Protein AF-A0A381R5B2-F1 (afdb_monomer)

Structure (mmCIF, N/CA/C/O backbone):
data_AF-A0A381R5B2-F1
#
_entry.id   AF-A0A381R5B2-F1
#
loop_
_atom_site.group_PDB
_atom_site.id
_atom_site.type_symbol
_atom_site.label_atom_id
_atom_site.label_alt_id
_atom_site.label_comp_id
_atom_site.label_asym_id
_atom_site.label_entity_id
_atom_site.label_seq_id
_atom_site.pdbx_PDB_ins_code
_atom_site.Cartn_x
_atom_site.Cartn_y
_atom_site.Cartn_z
_atom_site.occupancy
_atom_site.B_iso_or_equiv
_atom_site.auth_seq_id
_atom_site.auth_comp_id
_atom_site.auth_asym_id
_atom_site.auth_atom_id
_atom_site.pdbx_PDB_model_num
ATOM 1 N N . MET A 1 1 ? -4.630 -1.009 10.570 1.00 96.31 1 MET A N 1
ATOM 2 C CA . MET A 1 1 ? -3.404 -1.637 10.022 1.00 96.31 1 MET A CA 1
ATOM 3 C C . MET A 1 1 ? -2.407 -0.539 9.731 1.00 96.31 1 MET A C 1
ATOM 5 O O . MET A 1 1 ? -2.835 0.582 9.512 1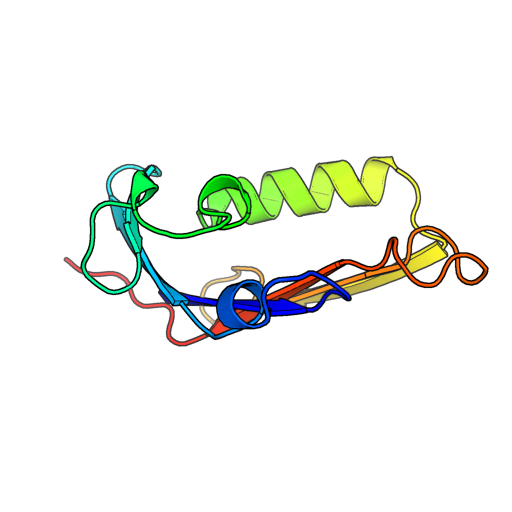.00 96.31 1 MET A O 1
ATOM 9 N N . THR A 1 2 ? -1.117 -0.833 9.680 1.00 97.94 2 THR A N 1
ATOM 10 C CA . THR A 1 2 ? -0.098 0.138 9.280 1.00 97.94 2 THR A CA 1
ATOM 11 C C . THR A 1 2 ? 0.359 -0.148 7.851 1.00 97.94 2 THR A C 1
ATOM 13 O O . THR A 1 2 ? 0.723 -1.285 7.566 1.00 97.94 2 THR A O 1
ATOM 16 N N . GLN A 1 3 ? 0.375 0.859 6.973 1.00 97.75 3 GLN A N 1
ATOM 17 C CA . GLN A 1 3 ? 0.981 0.760 5.636 1.00 97.75 3 GLN A CA 1
ATOM 18 C C . GLN A 1 3 ? 2.178 1.686 5.505 1.00 97.75 3 GLN A C 1
ATOM 20 O O . GLN A 1 3 ? 2.122 2.845 5.907 1.00 97.75 3 GLN A O 1
ATOM 25 N N . LYS A 1 4 ? 3.248 1.184 4.898 1.00 96.94 4 LYS A N 1
ATOM 26 C CA . LYS A 1 4 ? 4.407 1.976 4.493 1.00 96.94 4 LYS A CA 1
ATOM 27 C C . LYS A 1 4 ? 4.648 1.772 3.004 1.00 96.94 4 LYS A C 1
ATOM 29 O O . LYS A 1 4 ? 4.765 0.632 2.563 1.00 96.94 4 LYS A O 1
ATOM 34 N N . ILE A 1 5 ? 4.756 2.870 2.265 1.00 95.50 5 ILE A N 1
ATOM 35 C CA . ILE A 1 5 ? 5.045 2.853 0.831 1.00 95.50 5 ILE A CA 1
ATOM 36 C C . ILE A 1 5 ? 6.558 2.963 0.629 1.00 95.50 5 ILE A C 1
ATOM 38 O O . ILE A 1 5 ? 7.221 3.795 1.255 1.00 95.50 5 ILE A O 1
ATOM 42 N N . SER A 1 6 ? 7.099 2.114 -0.237 1.00 92.94 6 SER A N 1
ATOM 43 C CA . SER A 1 6 ? 8.484 2.142 -0.692 1.00 92.94 6 SER A CA 1
ATOM 44 C C . SER A 1 6 ? 8.518 2.587 -2.150 1.00 92.94 6 SER A C 1
ATOM 46 O O . SER 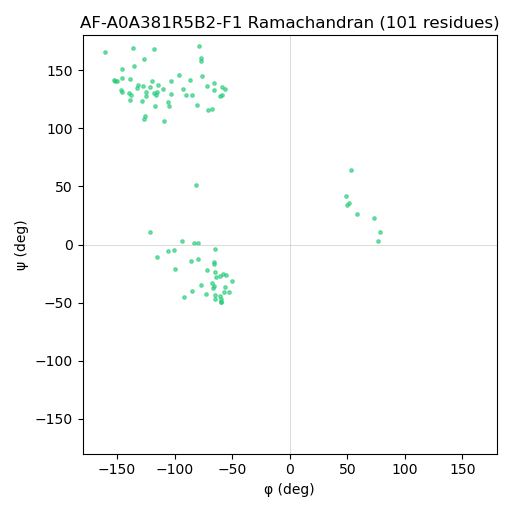A 1 6 ? 8.138 1.828 -3.033 1.00 92.94 6 SER A O 1
ATOM 48 N N . CYS A 1 7 ? 8.946 3.823 -2.387 1.00 89.62 7 CYS A N 1
ATOM 49 C CA . CYS A 1 7 ? 9.165 4.407 -3.711 1.00 89.62 7 CYS A CA 1
ATOM 50 C C . CYS A 1 7 ? 10.088 5.623 -3.584 1.00 89.62 7 CYS A C 1
ATOM 52 O O . CYS A 1 7 ? 10.255 6.167 -2.483 1.00 89.62 7 CYS A O 1
ATOM 54 N N . PHE A 1 8 ? 10.631 6.108 -4.702 1.00 86.44 8 PHE A N 1
ATOM 55 C CA . PHE A 1 8 ? 11.371 7.372 -4.753 1.00 86.44 8 PHE A CA 1
ATOM 56 C C . PHE A 1 8 ? 10.427 8.590 -4.839 1.00 86.44 8 PHE A C 1
ATOM 58 O O . PHE A 1 8 ? 10.533 9.458 -5.700 1.00 86.44 8 PHE A O 1
ATOM 65 N N . CYS A 1 9 ? 9.454 8.649 -3.929 1.00 83.94 9 CYS A N 1
ATOM 66 C CA . CYS A 1 9 ? 8.413 9.671 -3.919 1.00 83.94 9 CYS A CA 1
ATOM 67 C C . CYS A 1 9 ? 8.751 10.839 -2.978 1.00 83.94 9 CYS A C 1
ATOM 69 O O . CYS A 1 9 ? 9.301 10.654 -1.890 1.00 83.94 9 CYS A O 1
ATOM 71 N N . PHE A 1 10 ? 8.341 12.050 -3.361 1.00 82.44 10 PHE A N 1
ATOM 72 C CA . PHE A 1 10 ? 8.418 13.256 -2.533 1.00 82.44 10 PHE A CA 1
ATOM 73 C C . PHE A 1 10 ? 7.006 13.829 -2.306 1.00 82.44 10 PHE A C 1
ATOM 75 O O . PHE A 1 10 ? 6.215 13.844 -3.251 1.00 82.44 10 PHE A O 1
ATOM 82 N N . PRO A 1 11 ? 6.665 14.338 -1.102 1.00 88.25 11 PRO A N 1
ATOM 83 C CA . PRO A 1 11 ? 7.517 14.541 0.079 1.00 88.25 11 PRO A CA 1
ATOM 84 C C . PRO A 1 11 ? 7.813 13.259 0.874 1.00 88.25 11 PRO A C 1
ATOM 86 O O . PRO A 1 11 ? 7.062 12.295 0.807 1.00 88.25 11 PRO A O 1
ATOM 89 N N . PHE A 1 12 ? 8.874 13.274 1.693 1.00 85.56 12 PHE A N 1
ATOM 90 C CA . PHE A 1 12 ? 9.294 12.136 2.540 1.00 85.56 12 PHE A CA 1
ATOM 91 C C . PHE A 1 12 ? 8.192 11.614 3.482 1.00 85.56 12 PHE A C 1
ATOM 93 O O . PHE A 1 12 ? 8.184 10.443 3.853 1.00 85.56 12 PHE A O 1
ATOM 100 N N . GLU A 1 13 ? 7.235 12.468 3.850 1.00 87.06 13 GLU A N 1
ATOM 101 C CA . GLU A 1 13 ? 6.050 12.095 4.632 1.00 87.06 13 GLU A CA 1
ATOM 102 C C . GLU A 1 13 ? 5.203 11.001 3.962 1.00 87.06 13 GLU A C 1
ATOM 104 O O . GLU A 1 13 ? 4.525 10.246 4.658 1.00 87.06 13 GLU A O 1
ATOM 109 N N . PHE A 1 14 ? 5.274 10.893 2.632 1.00 86.50 14 PHE A N 1
ATOM 110 C CA . PHE A 1 14 ? 4.562 9.902 1.828 1.00 86.50 14 PHE A CA 1
ATOM 111 C C . PHE A 1 14 ? 5.067 8.471 2.066 1.00 86.50 14 PHE A C 1
ATOM 113 O O . PHE A 1 14 ? 4.288 7.524 2.043 1.00 86.50 14 PHE A O 1
ATOM 120 N N . THR A 1 15 ? 6.363 8.307 2.347 1.00 91.19 15 THR A N 1
ATOM 121 C CA . THR A 1 15 ? 6.988 6.995 2.600 1.00 91.19 15 THR A CA 1
ATOM 122 C C . THR A 1 15 ? 7.037 6.640 4.088 1.00 91.19 15 THR A C 1
ATOM 124 O O . THR A 1 15 ? 7.578 5.596 4.472 1.00 91.19 15 THR A O 1
ATOM 127 N N . GLN A 1 16 ? 6.476 7.494 4.953 1.00 94.56 16 GLN A N 1
ATOM 128 C CA . GLN A 1 16 ? 6.355 7.190 6.375 1.00 94.56 16 GLN A CA 1
ATOM 129 C C . GLN A 1 16 ? 5.224 6.191 6.629 1.00 94.56 16 GLN A C 1
ATOM 131 O O . GLN A 1 16 ? 4.197 6.254 5.955 1.00 94.56 16 GLN A O 1
ATOM 136 N N . PRO A 1 17 ? 5.377 5.291 7.618 1.00 96.56 17 PRO A N 1
ATOM 137 C CA . PRO A 1 17 ? 4.295 4.407 8.030 1.00 96.56 17 PRO A CA 1
ATOM 138 C C . PRO A 1 17 ? 3.047 5.201 8.431 1.00 96.56 17 PRO A C 1
ATOM 140 O O . PRO A 1 17 ? 3.153 6.164 9.191 1.00 96.56 17 PRO A O 1
ATOM 143 N N . LYS A 1 18 ? 1.884 4.766 7.945 1.00 97.38 18 LYS A N 1
ATOM 144 C CA . LYS A 1 18 ? 0.570 5.349 8.223 1.00 97.38 18 LYS A CA 1
ATOM 145 C C . LYS A 1 18 ? -0.333 4.359 8.927 1.00 97.38 18 LYS A C 1
ATOM 147 O O . LYS A 1 18 ? -0.465 3.229 8.458 1.00 97.38 18 LYS A O 1
ATOM 152 N N . ASP A 1 19 ? -0.966 4.773 10.022 1.00 97.69 19 ASP A N 1
ATOM 153 C CA . ASP A 1 19 ? -2.034 3.985 10.644 1.00 97.69 19 ASP A CA 1
ATOM 154 C C . ASP A 1 19 ? -3.342 4.205 9.88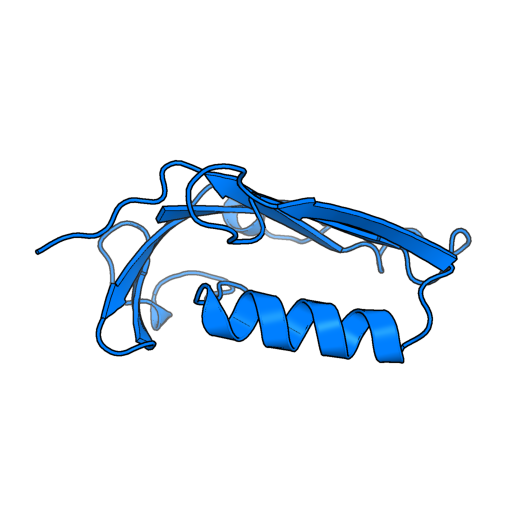5 1.00 97.69 19 ASP A C 1
ATOM 156 O O . ASP A 1 19 ? -3.830 5.325 9.771 1.00 97.69 19 ASP A O 1
ATOM 160 N N . ILE A 1 20 ? -3.896 3.128 9.345 1.00 97.94 20 ILE A N 1
ATOM 161 C CA . ILE A 1 20 ? -5.074 3.129 8.484 1.00 97.94 20 ILE A CA 1
ATOM 162 C C . ILE A 1 20 ? -6.192 2.363 9.174 1.00 97.94 20 ILE A C 1
ATOM 164 O O . ILE A 1 20 ? -6.029 1.198 9.567 1.00 97.94 20 ILE A O 1
ATOM 168 N N . GLN A 1 21 ? -7.356 3.003 9.242 1.00 97.75 21 GLN A N 1
ATOM 169 C CA . GLN A 1 21 ? -8.600 2.385 9.681 1.00 97.75 21 GLN A CA 1
ATOM 170 C C . GLN A 1 21 ? -9.544 2.236 8.495 1.00 97.75 21 GLN A C 1
ATOM 172 O O . GLN A 1 21 ? -9.725 3.162 7.701 1.00 97.75 21 GLN A O 1
ATOM 177 N N . VAL A 1 22 ? -10.129 1.047 8.384 1.00 97.44 22 VAL A N 1
ATOM 178 C CA . VAL A 1 22 ? -11.014 0.660 7.288 1.00 97.44 22 VAL A CA 1
ATOM 179 C C . VAL A 1 22 ? -12.334 0.182 7.873 1.00 97.44 22 VAL A C 1
ATOM 181 O O . VAL A 1 22 ? -12.334 -0.676 8.751 1.00 97.44 22 VAL A O 1
ATOM 184 N N . GLU A 1 23 ? -13.443 0.696 7.350 1.00 96.56 23 GLU A N 1
ATOM 185 C CA . GLU A 1 23 ? -14.803 0.261 7.675 1.00 96.56 23 GLU A CA 1
ATOM 186 C C . GLU A 1 23 ? -15.586 0.063 6.378 1.00 96.56 23 GLU A C 1
ATOM 188 O O . GLU A 1 23 ? -15.517 0.900 5.481 1.00 96.56 23 GLU A O 1
ATOM 193 N N . ASN A 1 24 ? -16.322 -1.047 6.250 1.00 94.62 24 ASN A N 1
ATOM 194 C CA . ASN A 1 24 ? -17.091 -1.377 5.038 1.00 94.62 24 ASN A CA 1
ATOM 195 C C . ASN A 1 24 ? -16.270 -1.245 3.737 1.00 94.62 24 ASN A C 1
ATOM 197 O O . ASN A 1 24 ? -16.752 -0.715 2.738 1.00 94.62 24 ASN A O 1
ATOM 201 N N . ASN A 1 25 ? -15.013 -1.704 3.774 1.00 95.00 25 ASN A N 1
ATOM 202 C CA . ASN A 1 25 ? -14.045 -1.601 2.677 1.00 95.00 25 ASN A CA 1
ATOM 203 C C . ASN A 1 25 ? -13.747 -0.155 2.209 1.00 95.00 25 ASN A C 1
ATOM 205 O O . ASN A 1 25 ? -13.343 0.085 1.071 1.00 95.00 25 ASN A O 1
ATOM 209 N N . LEU A 1 26 ? -13.912 0.825 3.099 1.00 96.56 26 LEU A N 1
ATOM 210 C CA . LEU A 1 26 ? -13.553 2.224 2.880 1.00 96.56 26 LEU A CA 1
ATOM 211 C C . LEU A 1 26 ? -12.545 2.670 3.935 1.00 96.56 26 LEU A C 1
ATOM 213 O O . LEU A 1 26 ? -12.715 2.397 5.121 1.00 96.56 26 LEU A O 1
ATOM 217 N N . ILE A 1 27 ? -11.498 3.381 3.514 1.00 97.75 27 ILE A N 1
ATOM 218 C CA . ILE A 1 27 ? -10.575 4.024 4.453 1.00 97.75 27 ILE A CA 1
ATOM 219 C C . ILE A 1 27 ? -11.316 5.189 5.107 1.00 97.75 27 ILE A C 1
ATOM 221 O O . ILE A 1 27 ? -11.687 6.144 4.427 1.00 97.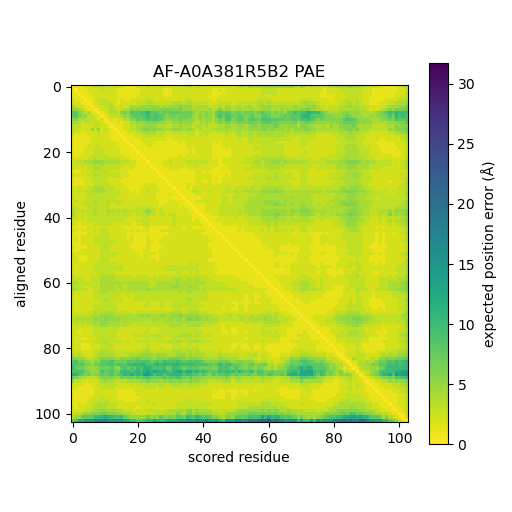75 27 ILE A O 1
ATOM 225 N N . VAL A 1 28 ? -11.528 5.105 6.418 1.00 97.81 28 VAL A N 1
ATOM 226 C CA . VAL A 1 28 ? -12.238 6.131 7.201 1.00 97.81 28 VAL A CA 1
ATOM 227 C C . VAL A 1 28 ? -11.287 7.058 7.950 1.00 97.81 28 VAL A C 1
ATOM 229 O O . VAL A 1 28 ? -11.669 8.174 8.295 1.00 97.81 28 VAL A O 1
ATOM 232 N N . SER A 1 29 ? -10.046 6.623 8.182 1.00 97.62 29 SER A N 1
ATOM 233 C CA . SER A 1 29 ? -9.039 7.402 8.901 1.00 97.62 29 SER A CA 1
ATOM 234 C C . SER A 1 29 ? -7.623 7.026 8.477 1.00 97.62 29 SER A C 1
ATOM 236 O O . SER A 1 29 ? -7.330 5.847 8.256 1.00 97.62 29 SER A O 1
ATOM 238 N N . ILE A 1 30 ? -6.757 8.039 8.391 1.00 97.69 30 ILE A N 1
ATOM 239 C CA . ILE A 1 30 ? -5.306 7.894 8.235 1.00 97.69 30 ILE A CA 1
ATOM 240 C C . ILE A 1 30 ? -4.625 8.736 9.319 1.00 97.69 30 ILE A C 1
ATOM 242 O O . ILE A 1 30 ? -4.902 9.929 9.442 1.00 97.69 30 ILE A O 1
ATOM 246 N N . ASP A 1 31 ? -3.776 8.114 10.138 1.00 96.56 31 ASP A N 1
ATOM 247 C CA . ASP A 1 31 ? -3.123 8.718 11.311 1.00 96.56 31 ASP A CA 1
ATOM 248 C C . ASP A 1 31 ? -4.111 9.445 12.256 1.00 96.56 31 ASP A C 1
ATOM 250 O O . ASP A 1 31 ? -3.792 10.473 12.857 1.00 96.56 31 ASP A O 1
ATOM 254 N N . GLY A 1 32 ? -5.344 8.934 12.375 1.00 96.56 32 GLY A N 1
ATOM 255 C CA . GLY A 1 32 ? -6.390 9.522 13.220 1.00 96.56 32 GLY A CA 1
ATOM 256 C C . GLY A 1 32 ? -7.092 10.755 12.631 1.00 96.56 32 GLY A C 1
ATOM 257 O O . GLY A 1 32 ? -7.826 11.426 13.356 1.00 96.56 32 GLY A O 1
ATOM 258 N N . LYS A 1 33 ? -6.872 11.072 11.350 1.00 96.94 33 LYS A N 1
ATOM 259 C CA . LYS A 1 33 ? -7.447 12.232 10.647 1.00 96.94 33 LYS A CA 1
ATOM 260 C C . LYS A 1 33 ? -8.340 11.800 9.490 1.00 96.94 33 LYS A C 1
ATOM 262 O O . LYS A 1 33 ? -8.298 10.642 9.069 1.00 96.94 33 LYS A O 1
ATOM 267 N N . ASN A 1 34 ? -9.111 12.738 8.929 1.00 97.31 34 ASN A N 1
ATOM 268 C CA . ASN A 1 34 ? -9.826 12.460 7.688 1.00 97.31 34 ASN A CA 1
ATOM 269 C C . ASN A 1 34 ? -8.808 12.084 6.590 1.00 97.31 34 ASN A C 1
ATOM 271 O O . ASN A 1 34 ? -7.789 12.768 6.458 1.00 97.31 34 ASN A O 1
ATOM 275 N N . PRO A 1 35 ? -9.062 11.039 5.778 1.00 96.38 35 PRO A N 1
ATOM 276 C CA . PRO A 1 35 ? -8.109 10.582 4.769 1.00 96.38 35 PRO A CA 1
ATOM 277 C C . PRO A 1 35 ? -7.628 11.698 3.841 1.00 96.38 35 PRO A C 1
ATOM 279 O O . PRO A 1 35 ? -6.436 11.796 3.579 1.00 96.38 35 PRO A O 1
ATOM 282 N N . THR A 1 36 ? -8.526 12.591 3.415 1.00 96.06 36 THR A N 1
ATOM 283 C CA . THR A 1 36 ? -8.204 13.682 2.478 1.00 96.06 36 THR A CA 1
ATOM 284 C C . THR A 1 36 ? -7.240 14.732 3.038 1.00 96.06 36 THR A C 1
ATOM 286 O O . THR A 1 36 ? -6.662 15.494 2.268 1.00 96.06 36 THR A O 1
ATOM 289 N N . GLU A 1 37 ? -7.024 14.758 4.357 1.00 95.12 37 GLU A N 1
ATOM 290 C CA . GLU A 1 37 ? -6.022 15.612 5.006 1.00 95.12 37 GLU A CA 1
ATOM 291 C C . GLU A 1 37 ? -4.602 15.033 4.907 1.00 95.12 37 GLU A C 1
ATOM 293 O O . GLU A 1 37 ? -3.626 15.722 5.206 1.00 95.12 37 GLU A O 1
ATOM 298 N N . THR A 1 38 ? -4.466 13.767 4.502 1.00 93.00 38 THR A N 1
ATOM 299 C CA . THR A 1 38 ? -3.170 13.113 4.323 1.00 93.00 38 THR A CA 1
ATOM 300 C C . THR A 1 38 ? -2.658 13.317 2.901 1.00 93.00 38 THR A C 1
ATOM 302 O O . THR A 1 38 ? -3.340 13.036 1.913 1.00 93.00 38 THR A O 1
ATOM 305 N N . ILE A 1 39 ? -1.415 13.782 2.781 1.00 89.06 39 ILE A N 1
ATOM 306 C CA . ILE A 1 39 ? -0.738 13.893 1.487 1.00 89.06 39 ILE A CA 1
ATOM 307 C C . ILE A 1 39 ? -0.643 12.503 0.861 1.00 89.06 39 ILE A C 1
ATOM 309 O O . ILE A 1 39 ? -0.166 11.562 1.490 1.00 89.06 39 ILE A O 1
ATOM 313 N N . GLY A 1 40 ? -1.095 12.387 -0.388 1.00 88.19 40 GLY A N 1
ATOM 314 C CA . GLY A 1 40 ? -1.039 11.118 -1.100 1.00 88.19 40 GLY A CA 1
ATOM 315 C C . GLY A 1 40 ? -2.051 10.081 -0.617 1.00 88.19 40 GLY A C 1
ATOM 316 O O . GLY A 1 40 ? -1.837 8.896 -0.839 1.00 88.19 40 GLY A O 1
ATOM 317 N N . TYR A 1 41 ? -3.153 10.500 0.020 1.00 92.31 41 TYR A N 1
ATOM 318 C CA . TYR A 1 41 ? -4.152 9.582 0.583 1.00 92.31 41 TYR A CA 1
ATOM 319 C C . TYR A 1 41 ? -4.646 8.496 -0.392 1.00 92.31 41 TYR A C 1
ATOM 321 O O . TYR A 1 41 ? -4.953 7.388 0.034 1.00 92.31 41 TYR A O 1
ATOM 329 N N . ASN A 1 42 ? -4.687 8.797 -1.695 1.00 92.44 42 ASN A N 1
ATOM 330 C CA . ASN A 1 42 ? -5.097 7.870 -2.756 1.00 92.44 42 ASN A CA 1
ATOM 331 C C . ASN A 1 42 ? -4.150 6.679 -2.955 1.00 92.44 42 ASN A C 1
ATOM 333 O O . ASN A 1 42 ? -4.530 5.712 -3.607 1.00 92.44 42 ASN A O 1
ATOM 337 N N . SER A 1 43 ? -2.926 6.756 -2.438 1.00 93.00 43 SER A N 1
ATOM 338 C CA . SER A 1 43 ? -1.942 5.679 -2.529 1.00 93.00 43 SER A CA 1
ATOM 339 C C . SER A 1 43 ? -2.101 4.654 -1.412 1.00 93.00 43 SER A C 1
ATOM 341 O O . SER A 1 43 ? -1.565 3.562 -1.513 1.00 93.00 43 SER A O 1
ATOM 343 N N . PHE A 1 44 ? -2.863 4.963 -0.364 1.00 95.88 44 PHE A N 1
ATOM 344 C CA . PHE A 1 44 ? -3.189 3.994 0.675 1.00 95.88 44 PHE A CA 1
ATOM 345 C C . PHE A 1 44 ? -4.422 3.187 0.280 1.00 95.88 44 PHE A C 1
ATOM 347 O O . PHE A 1 44 ? -5.379 3.709 -0.294 1.00 95.88 44 PHE A O 1
ATOM 354 N N . MET A 1 45 ? -4.404 1.897 0.600 1.00 97.06 45 MET A N 1
ATOM 355 C CA . MET A 1 45 ? -5.400 0.948 0.101 1.00 97.06 45 MET A CA 1
ATOM 356 C C . MET A 1 45 ? -6.067 0.167 1.231 1.00 97.06 45 MET A C 1
ATOM 358 O O . MET A 1 45 ? -5.554 0.080 2.342 1.00 97.06 45 MET A O 1
ATOM 362 N N . THR A 1 46 ? -7.239 -0.399 0.969 1.00 97.75 46 THR A N 1
ATOM 363 C CA . THR A 1 46 ? -7.789 -1.465 1.816 1.00 97.75 46 THR A CA 1
ATOM 364 C C . THR A 1 46 ? -7.110 -2.791 1.471 1.00 97.75 46 THR A C 1
ATOM 366 O O . THR A 1 46 ? -6.368 -2.862 0.494 1.00 97.75 46 THR A O 1
ATOM 369 N N . ILE A 1 47 ? -7.347 -3.845 2.258 1.00 97.06 47 ILE A N 1
ATOM 370 C CA . ILE A 1 47 ? -6.830 -5.181 1.920 1.00 97.06 47 ILE A CA 1
ATOM 371 C C . ILE A 1 47 ? -7.391 -5.656 0.574 1.00 97.06 47 ILE A C 1
ATOM 373 O O . ILE A 1 47 ? -6.621 -6.094 -0.270 1.00 97.06 47 ILE A O 1
ATOM 377 N N . ASP A 1 48 ? -8.691 -5.481 0.332 1.00 97.12 48 ASP A N 1
ATOM 378 C CA . ASP A 1 48 ? -9.312 -5.860 -0.944 1.00 97.12 48 ASP A CA 1
ATOM 379 C C . ASP A 1 48 ? -8.674 -5.104 -2.119 1.00 97.12 48 ASP A C 1
ATOM 381 O O . ASP A 1 48 ? -8.238 -5.716 -3.088 1.00 97.12 48 ASP A O 1
ATOM 385 N N . LYS A 1 49 ? -8.496 -3.781 -1.987 1.00 97.75 49 LYS A N 1
ATOM 386 C CA . LYS A 1 49 ? -7.826 -2.978 -3.021 1.00 97.75 49 LYS A CA 1
ATOM 387 C C . LYS A 1 49 ? -6.360 -3.355 -3.234 1.00 97.75 49 LYS A C 1
ATOM 389 O O . LYS A 1 49 ? -5.849 -3.134 -4.325 1.00 97.75 49 LYS A O 1
ATOM 394 N N . LEU A 1 50 ? -5.669 -3.882 -2.219 1.00 97.62 50 LEU A N 1
ATOM 395 C CA . LEU A 1 50 ? -4.303 -4.383 -2.387 1.00 97.62 50 LEU A CA 1
ATOM 396 C C . LEU A 1 50 ? -4.274 -5.615 -3.295 1.00 97.62 50 LEU A C 1
ATOM 398 O O . LEU A 1 50 ? -3.356 -5.726 -4.100 1.00 97.62 50 LEU A O 1
ATOM 402 N N . PHE A 1 51 ? -5.269 -6.504 -3.210 1.00 98.25 51 PHE A N 1
ATOM 403 C CA . PHE A 1 51 ? -5.384 -7.626 -4.144 1.00 98.25 51 PHE A CA 1
ATOM 404 C C . PHE A 1 51 ? -5.657 -7.138 -5.569 1.00 98.25 51 PHE A C 1
ATOM 406 O O . PHE A 1 51 ? -4.925 -7.525 -6.476 1.00 98.25 51 PHE A O 1
ATOM 413 N N . ASP A 1 52 ? -6.607 -6.213 -5.747 1.00 98.06 52 ASP A N 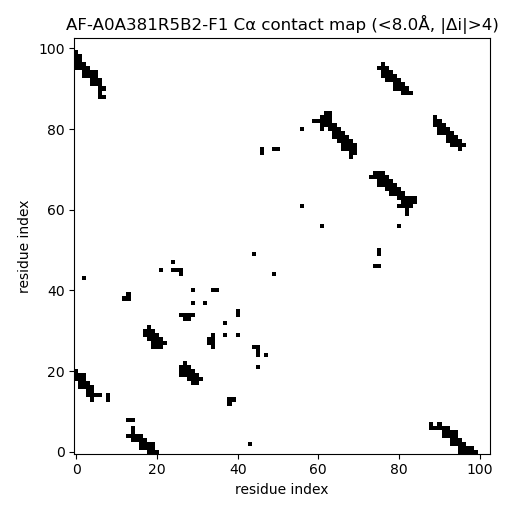1
ATOM 414 C CA . ASP A 1 52 ? -6.883 -5.607 -7.060 1.00 98.06 52 ASP A CA 1
ATOM 415 C C . ASP A 1 52 ? -5.623 -4.942 -7.652 1.00 98.06 52 ASP A C 1
ATOM 417 O O . ASP A 1 52 ? -5.331 -5.054 -8.843 1.00 98.06 52 ASP A O 1
ATOM 421 N N . PHE A 1 53 ? -4.846 -4.248 -6.812 1.00 97.38 53 PHE A N 1
ATOM 422 C CA . PHE A 1 53 ? -3.593 -3.607 -7.210 1.00 97.38 53 PHE A CA 1
ATOM 423 C C . PHE A 1 53 ? -2.527 -4.623 -7.630 1.00 97.38 53 PHE A C 1
ATOM 425 O O . PHE A 1 53 ? -1.851 -4.415 -8.637 1.00 97.38 53 PHE A O 1
ATOM 432 N N . ILE A 1 54 ? -2.380 -5.715 -6.876 1.00 98.12 54 ILE A N 1
ATOM 433 C CA . ILE A 1 54 ? -1.462 -6.809 -7.206 1.00 98.12 54 ILE A CA 1
ATOM 434 C C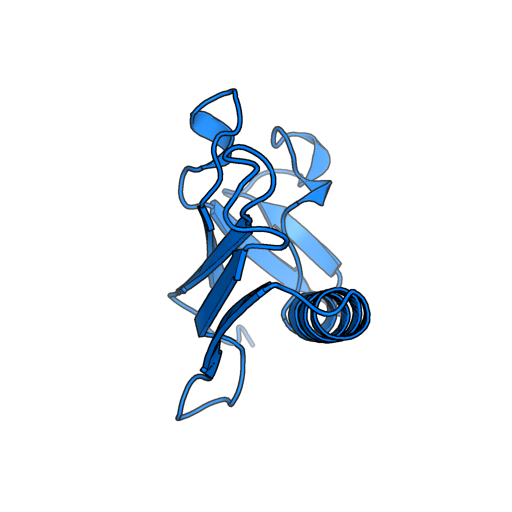 . ILE A 1 54 ? -1.826 -7.417 -8.562 1.00 98.12 54 ILE A C 1
ATOM 436 O O . ILE A 1 54 ? -0.946 -7.553 -9.407 1.00 98.12 54 ILE A O 1
ATOM 440 N N . GLU A 1 55 ? -3.100 -7.747 -8.786 1.00 98.12 55 GLU A N 1
ATOM 441 C CA . GLU A 1 55 ? -3.568 -8.313 -10.057 1.00 98.12 55 GLU A CA 1
ATOM 442 C C . GLU A 1 55 ? -3.292 -7.354 -11.217 1.00 98.12 55 GLU A C 1
ATOM 444 O O . GLU A 1 55 ? -2.637 -7.733 -12.185 1.00 98.12 55 GLU A O 1
ATOM 449 N N . SER A 1 56 ? -3.665 -6.078 -11.064 1.00 97.25 56 SER A N 1
ATOM 450 C CA . SER A 1 56 ? -3.388 -5.046 -12.068 1.00 97.25 56 SER A CA 1
ATOM 451 C C . SER A 1 56 ? -1.900 -4.921 -12.392 1.00 97.25 56 SER A C 1
ATOM 453 O O . SER A 1 56 ? -1.563 -4.648 -13.539 1.00 97.25 56 SER A O 1
ATOM 455 N N . LYS A 1 57 ? -1.007 -5.074 -11.406 1.00 96.06 57 LYS A N 1
ATOM 456 C CA . LYS A 1 57 ? 0.437 -4.982 -11.642 1.00 96.06 57 LYS A CA 1
ATOM 457 C C . LYS A 1 57 ? 1.016 -6.226 -12.281 1.00 96.06 57 LYS A C 1
ATOM 459 O O . LYS A 1 57 ? 1.905 -6.092 -13.108 1.00 96.06 57 LYS A O 1
ATOM 464 N N . LEU A 1 58 ? 0.510 -7.408 -11.951 1.00 97.19 58 LEU A N 1
ATOM 465 C CA . LEU A 1 58 ? 0.908 -8.645 -12.620 1.00 97.19 58 LEU A CA 1
ATOM 466 C C . LEU A 1 58 ? 0.468 -8.663 -14.092 1.00 97.19 58 LEU A C 1
ATOM 468 O O . LEU A 1 58 ? 1.229 -9.137 -14.933 1.00 97.19 58 LEU A O 1
ATOM 472 N N . ASP A 1 59 ? -0.697 -8.090 -14.406 1.00 97.88 59 ASP A N 1
ATOM 473 C CA . ASP A 1 59 ? -1.200 -7.941 -15.780 1.00 97.88 59 ASP A CA 1
ATOM 474 C C . ASP A 1 59 ? -0.332 -7.010 -16.648 1.00 97.88 59 ASP A C 1
ATOM 476 O O . ASP A 1 59 ? -0.333 -7.125 -17.874 1.00 97.88 59 ASP A O 1
ATOM 480 N N . GLU A 1 60 ? 0.427 -6.101 -16.030 1.00 95.69 60 GLU A N 1
ATOM 481 C CA . GLU A 1 60 ? 1.403 -5.240 -16.711 1.00 95.69 60 GLU A CA 1
ATOM 482 C C . GLU A 1 60 ? 2.743 -5.959 -17.008 1.00 95.69 60 GLU A C 1
ATOM 484 O O . GLU A 1 60 ? 3.643 -5.340 -17.569 1.00 95.69 60 GLU A O 1
ATOM 489 N N . GLU A 1 61 ? 2.881 -7.247 -16.660 1.00 95.88 61 GLU A N 1
ATOM 490 C CA . GLU A 1 61 ? 4.076 -8.084 -16.879 1.00 95.88 61 GLU A CA 1
ATOM 491 C C . GLU A 1 61 ? 5.390 -7.469 -16.331 1.00 95.88 61 GLU A C 1
ATOM 493 O O . GLU A 1 61 ? 6.317 -7.188 -17.095 1.00 95.88 61 GLU A O 1
ATOM 498 N N . PRO A 1 62 ? 5.518 -7.278 -15.002 1.00 96.12 62 PRO A N 1
ATOM 499 C CA . PRO A 1 62 ? 6.680 -6.630 -14.399 1.00 96.12 62 PRO A CA 1
ATOM 500 C C . PRO A 1 62 ? 7.947 -7.472 -14.586 1.00 96.12 62 PRO A C 1
ATOM 502 O O . PRO A 1 62 ? 7.930 -8.691 -14.382 1.00 96.12 62 PRO A O 1
ATOM 505 N N . GLU A 1 63 ? 9.079 -6.829 -14.890 1.00 96.50 63 GLU A N 1
ATOM 506 C CA . GLU A 1 63 ? 10.377 -7.511 -14.999 1.00 96.50 63 GLU A CA 1
ATOM 507 C C . GLU A 1 63 ? 10.819 -8.195 -13.695 1.00 96.50 63 GLU A C 1
ATOM 509 O O . GLU A 1 63 ? 11.609 -9.155 -13.718 1.00 96.50 63 GLU A O 1
ATOM 514 N N . PHE A 1 64 ? 10.357 -7.690 -12.552 1.00 95.75 64 PHE A N 1
ATOM 515 C CA . PHE A 1 64 ? 10.515 -8.332 -11.258 1.00 95.75 64 PHE A CA 1
ATOM 516 C C . PHE A 1 64 ? 9.356 -7.994 -10.318 1.00 95.75 64 PHE A C 1
ATOM 518 O O . PHE A 1 64 ? 8.880 -6.863 -10.250 1.00 95.75 64 PHE A O 1
ATOM 525 N N . HIS A 1 65 ? 8.921 -8.989 -9.549 1.00 97.19 65 HIS A N 1
ATOM 526 C CA . HIS A 1 65 ? 7.997 -8.784 -8.447 1.00 97.19 65 HIS A CA 1
ATOM 527 C C . HIS A 1 65 ? 8.294 -9.752 -7.305 1.00 97.19 65 HIS A C 1
ATOM 529 O O . HIS A 1 65 ? 8.759 -10.874 -7.518 1.00 97.19 65 HIS A O 1
ATOM 535 N N . GLU A 1 66 ? 7.978 -9.321 -6.094 1.00 98.06 66 GLU A N 1
ATOM 536 C CA . GLU A 1 66 ? 8.043 -10.122 -4.879 1.00 98.06 66 GLU A CA 1
ATOM 537 C C . GLU A 1 66 ? 6.803 -9.820 -4.043 1.00 98.06 66 GLU A C 1
ATOM 539 O O . GLU A 1 66 ? 6.468 -8.658 -3.823 1.00 98.06 66 GLU A O 1
ATOM 544 N N . ILE A 1 67 ? 6.084 -10.862 -3.625 1.00 98.31 67 ILE A N 1
ATOM 545 C CA . ILE A 1 67 ? 4.851 -10.731 -2.848 1.00 98.31 67 ILE A CA 1
ATOM 546 C C . ILE A 1 67 ? 4.863 -11.791 -1.755 1.00 98.31 67 ILE A C 1
ATOM 548 O O . ILE A 1 67 ? 4.961 -12.987 -2.043 1.00 98.31 67 ILE A O 1
ATOM 552 N N . GLU A 1 68 ? 4.716 -11.362 -0.507 1.00 98.31 68 GLU A N 1
ATOM 553 C CA . GLU A 1 68 ? 4.577 -12.249 0.641 1.00 98.31 68 GLU A CA 1
ATOM 554 C C . GLU A 1 68 ? 3.196 -12.081 1.269 1.00 98.31 68 GLU A C 1
ATOM 556 O O . GLU A 1 68 ? 2.740 -10.973 1.560 1.00 98.31 68 GLU A O 1
ATOM 561 N N . TYR A 1 69 ? 2.533 -13.208 1.512 1.00 97.81 69 TYR A N 1
ATOM 562 C CA . TYR A 1 69 ? 1.227 -13.248 2.157 1.00 97.81 69 TYR A CA 1
ATOM 563 C C . TYR A 1 69 ? 1.354 -13.672 3.619 1.00 97.81 69 TYR A C 1
ATOM 565 O O . TYR A 1 69 ? 2.091 -14.605 3.957 1.00 97.81 69 TYR A O 1
ATOM 573 N N . ASN A 1 70 ? 0.562 -13.032 4.476 1.00 97.06 70 ASN A N 1
ATOM 574 C CA . ASN A 1 70 ? 0.442 -13.365 5.884 1.00 97.06 70 ASN A CA 1
ATOM 575 C C . ASN A 1 70 ? -0.029 -14.812 6.041 1.00 97.06 70 ASN A C 1
ATOM 577 O O . ASN A 1 70 ? -1.056 -15.212 5.495 1.00 97.06 70 ASN A O 1
ATOM 581 N N . LYS A 1 71 ? 0.684 -15.593 6.853 1.00 94.94 71 LYS A N 1
ATOM 582 C CA . LYS A 1 71 ? 0.389 -17.024 7.038 1.00 94.94 71 LYS A CA 1
ATOM 583 C C . LYS A 1 71 ? -0.887 -17.312 7.834 1.00 94.94 71 LYS A C 1
ATOM 585 O O . LYS A 1 71 ? -1.402 -18.421 7.745 1.00 94.94 71 LYS A O 1
ATOM 590 N N . GLU A 1 72 ? -1.354 -16.365 8.643 1.00 92.69 72 GLU A N 1
ATOM 591 C CA . GLU A 1 72 ? -2.507 -16.537 9.536 1.00 92.69 72 GLU A CA 1
ATOM 592 C C . GLU A 1 72 ? -3.817 -16.106 8.864 1.00 92.69 72 GLU A C 1
ATOM 594 O O . GLU A 1 72 ? -4.809 -16.829 8.914 1.00 92.69 72 GLU A O 1
ATOM 599 N N . TYR A 1 73 ? -3.803 -14.950 8.201 1.00 93.12 73 TYR A N 1
ATOM 600 C CA . TYR A 1 73 ? -4.977 -14.277 7.646 1.00 93.12 73 TYR A CA 1
ATOM 601 C C . TYR A 1 73 ? -4.974 -14.185 6.112 1.00 93.12 73 TYR A C 1
ATOM 603 O O . TYR A 1 73 ? -5.989 -13.809 5.534 1.00 93.12 73 TYR A O 1
ATOM 611 N N . GLY A 1 74 ? -3.862 -14.501 5.441 1.00 95.25 74 GLY A N 1
ATOM 612 C CA . GLY A 1 74 ? -3.778 -14.569 3.976 1.00 95.25 74 GLY A CA 1
ATOM 613 C C . GLY A 1 74 ? -3.704 -13.231 3.231 1.00 95.25 74 GLY A C 1
ATOM 614 O O . GLY A 1 74 ? -3.692 -13.240 2.005 1.00 95.25 74 GLY A O 1
ATOM 615 N N . TYR A 1 75 ? -3.650 -12.088 3.921 1.00 96.00 75 TYR A N 1
ATOM 616 C CA . TYR A 1 75 ? -3.493 -10.776 3.276 1.00 96.00 75 TYR A CA 1
ATOM 617 C C . TYR A 1 75 ? -2.040 -10.529 2.821 1.00 96.00 75 TYR A C 1
ATOM 619 O O . TYR A 1 75 ? -1.132 -11.131 3.395 1.00 96.00 75 TYR A O 1
ATOM 627 N N . PRO A 1 76 ? -1.778 -9.638 1.846 1.00 97.25 76 PRO A N 1
ATOM 628 C CA . PRO A 1 76 ? -0.412 -9.285 1.450 1.00 97.25 76 PRO A CA 1
ATOM 629 C C . PRO A 1 76 ? 0.308 -8.527 2.579 1.00 97.25 76 PRO A C 1
ATOM 631 O O . PRO A 1 76 ? -0.120 -7.435 2.953 1.00 97.25 76 PRO A O 1
ATOM 634 N N . GLU A 1 77 ? 1.386 -9.086 3.135 1.00 97.44 77 GLU A N 1
ATOM 635 C CA . GLU A 1 77 ? 2.231 -8.414 4.143 1.00 97.44 77 GLU A CA 1
ATOM 636 C C . GLU A 1 77 ? 3.282 -7.533 3.493 1.00 97.44 77 GLU A C 1
ATOM 638 O O . GLU A 1 77 ? 3.560 -6.435 3.974 1.00 97.44 77 GLU A O 1
ATOM 643 N N . SER A 1 78 ? 3.865 -8.004 2.399 1.00 97.94 78 SER A N 1
ATOM 644 C CA . SER A 1 78 ? 4.845 -7.262 1.628 1.00 97.94 78 SER A CA 1
ATOM 645 C C . SER A 1 78 ? 4.571 -7.465 0.146 1.00 97.94 78 SER A C 1
ATOM 647 O O . SER A 1 78 ? 4.152 -8.537 -0.295 1.00 97.94 78 SER A O 1
ATOM 649 N N . LEU A 1 79 ? 4.758 -6.403 -0.622 1.00 97.44 79 LEU A N 1
ATOM 650 C CA . LEU A 1 79 ? 4.748 -6.464 -2.072 1.00 97.44 79 LEU A CA 1
ATOM 651 C C . LEU A 1 79 ? 5.752 -5.461 -2.621 1.00 97.44 79 LEU A C 1
ATOM 653 O O . LEU A 1 79 ? 5.922 -4.372 -2.066 1.00 97.44 79 LEU A O 1
ATOM 657 N N . TYR A 1 80 ? 6.413 -5.838 -3.701 1.00 97.44 80 TYR A N 1
ATOM 658 C CA . TYR A 1 80 ? 7.362 -5.012 -4.423 1.00 97.44 80 TYR A CA 1
ATOM 659 C C . TYR A 1 80 ? 7.285 -5.353 -5.905 1.00 97.44 80 TYR A C 1
ATOM 661 O O . TYR A 1 80 ? 7.287 -6.525 -6.277 1.00 97.44 80 TYR A O 1
ATOM 669 N N . PHE A 1 81 ? 7.215 -4.320 -6.732 1.00 97.25 81 PHE A N 1
ATOM 670 C CA . PHE A 1 81 ? 7.197 -4.416 -8.181 1.00 97.25 81 PHE A CA 1
ATOM 671 C C . PHE A 1 81 ? 8.281 -3.514 -8.756 1.00 97.25 81 PHE A C 1
ATOM 673 O O . PHE A 1 81 ? 8.423 -2.364 -8.338 1.00 97.25 81 PHE A O 1
ATOM 680 N N . ASP A 1 82 ? 8.999 -4.045 -9.734 1.00 95.75 82 ASP A N 1
ATOM 681 C CA . ASP A 1 82 ? 9.936 -3.343 -10.599 1.00 95.75 82 ASP A CA 1
ATOM 682 C C . ASP A 1 82 ? 9.513 -3.654 -12.041 1.00 95.75 82 ASP A C 1
ATOM 684 O O . ASP A 1 82 ? 9.585 -4.802 -12.500 1.00 95.75 82 ASP A O 1
ATOM 688 N N . MET A 1 83 ? 8.945 -2.642 -12.703 1.00 92.94 83 MET A N 1
ATOM 689 C CA . MET A 1 83 ? 8.324 -2.814 -14.016 1.00 92.94 83 MET A CA 1
ATOM 690 C C . MET A 1 83 ? 9.386 -3.011 -15.097 1.00 92.94 83 MET A C 1
ATOM 692 O O . MET A 1 83 ? 9.244 -3.916 -15.918 1.00 92.94 83 MET A O 1
ATOM 696 N N . SER A 1 84 ? 10.472 -2.241 -15.056 1.00 91.75 84 SER A N 1
ATOM 697 C CA . SER A 1 84 ? 11.679 -2.473 -15.833 1.00 91.75 84 SER A CA 1
ATOM 698 C C . SER A 1 84 ? 12.927 -2.063 -15.054 1.00 91.75 84 SER A C 1
ATOM 700 O O . SER A 1 84 ? 13.093 -0.924 -14.615 1.00 91.75 84 SER A O 1
ATOM 702 N N . LYS A 1 85 ? 13.914 -2.963 -15.022 1.00 85.62 85 LYS A N 1
ATOM 703 C CA . LYS A 1 85 ? 15.173 -2.785 -14.272 1.00 85.62 85 LYS A CA 1
ATOM 704 C C . LYS A 1 85 ? 16.050 -1.643 -14.786 1.00 85.62 85 LYS A C 1
ATOM 706 O O . LYS A 1 85 ? 17.136 -1.392 -14.262 1.00 85.62 85 LYS A O 1
ATOM 711 N N . MET A 1 86 ? 15.633 -1.007 -15.877 1.00 88.25 86 MET A N 1
ATOM 712 C CA . MET A 1 86 ? 16.342 0.072 -16.550 1.00 88.25 86 MET A CA 1
ATOM 713 C C . MET A 1 86 ? 15.772 1.458 -16.206 1.00 88.25 86 MET A C 1
ATOM 715 O O . MET A 1 86 ? 16.353 2.455 -16.643 1.00 88.25 86 MET A O 1
ATOM 719 N N . ILE A 1 87 ? 14.679 1.545 -15.435 1.00 86.06 87 ILE A N 1
ATOM 720 C CA . ILE A 1 87 ? 14.020 2.796 -15.034 1.00 86.06 87 ILE A CA 1
ATOM 721 C C . ILE A 1 87 ? 13.909 2.825 -13.503 1.00 86.06 87 ILE A C 1
ATOM 723 O O . ILE A 1 87 ? 13.136 2.090 -12.917 1.00 86.06 87 ILE A O 1
ATOM 727 N N . ALA A 1 88 ? 14.664 3.713 -12.855 1.00 75.12 88 ALA A N 1
ATOM 728 C CA . ALA A 1 88 ? 14.837 3.717 -11.394 1.00 75.12 88 ALA A CA 1
ATOM 729 C C . ALA A 1 88 ? 13.730 4.417 -10.569 1.00 75.12 88 ALA A C 1
ATOM 731 O O . ALA A 1 88 ? 13.887 4.562 -9.359 1.00 75.12 88 ALA A O 1
ATOM 732 N N . ASP A 1 89 ? 12.683 4.944 -11.213 1.00 79.31 89 ASP A N 1
ATOM 733 C CA . ASP A 1 89 ? 11.616 5.718 -10.552 1.00 79.31 89 ASP A CA 1
ATOM 734 C C . ASP A 1 89 ? 10.218 5.094 -10.757 1.00 79.31 89 ASP A C 1
ATOM 736 O O . ASP A 1 89 ? 9.203 5.735 -10.471 1.00 79.31 89 ASP A O 1
ATOM 740 N N . GLU A 1 90 ? 10.137 3.864 -11.278 1.00 87.44 90 GLU A N 1
ATOM 741 C CA . GLU A 1 90 ? 8.862 3.162 -11.514 1.00 87.44 90 GLU A CA 1
ATOM 742 C C . GLU A 1 90 ? 8.586 2.032 -10.515 1.00 87.44 90 GLU A C 1
ATOM 744 O O . GLU A 1 90 ? 7.491 1.464 -10.500 1.00 87.44 90 GLU A O 1
ATOM 749 N N . GLU A 1 91 ? 9.548 1.736 -9.642 1.00 92.31 91 GLU A N 1
ATOM 750 C CA . GLU A 1 91 ? 9.423 0.718 -8.617 1.00 92.31 91 GLU A CA 1
ATOM 751 C C . GLU A 1 91 ? 8.474 1.168 -7.508 1.00 92.31 91 GLU A C 1
ATOM 753 O O . GLU A 1 91 ? 8.517 2.294 -6.994 1.00 92.31 91 GLU A O 1
ATOM 758 N N . ILE A 1 92 ? 7.620 0.241 -7.088 1.00 94.38 92 ILE A N 1
ATOM 759 C CA . ILE A 1 92 ? 6.629 0.494 -6.053 1.00 94.38 92 ILE A CA 1
ATOM 760 C C . ILE A 1 92 ? 6.521 -0.702 -5.123 1.00 94.38 92 ILE A C 1
ATOM 762 O O . ILE A 1 92 ? 6.370 -1.847 -5.545 1.00 94.38 92 ILE A O 1
ATOM 766 N N . GLY A 1 93 ? 6.577 -0.428 -3.825 1.00 96.25 93 GLY A N 1
ATOM 767 C CA . GLY A 1 93 ? 6.399 -1.435 -2.795 1.00 96.25 93 GLY A CA 1
ATOM 768 C C . GLY A 1 93 ? 5.486 -0.976 -1.673 1.00 96.25 93 GLY A C 1
ATOM 769 O O . GLY A 1 93 ? 5.384 0.216 -1.376 1.00 96.25 93 GLY A O 1
ATOM 770 N N . TYR A 1 94 ? 4.850 -1.941 -1.023 1.00 97.75 94 TYR A N 1
ATOM 771 C CA . TYR A 1 94 ? 4.038 -1.727 0.166 1.00 97.75 94 TYR A CA 1
ATOM 772 C C . TYR A 1 94 ? 4.422 -2.740 1.236 1.00 97.75 94 TYR A C 1
ATOM 774 O O . TYR A 1 94 ? 4.595 -3.925 0.966 1.00 97.75 94 TYR A O 1
ATOM 782 N N . LEU A 1 95 ? 4.520 -2.254 2.469 1.00 98.12 95 LEU A N 1
ATOM 783 C CA . LEU A 1 95 ? 4.667 -3.071 3.665 1.00 98.12 95 LEU A CA 1
ATOM 784 C C . LEU A 1 95 ? 3.444 -2.852 4.558 1.00 98.12 95 LEU A C 1
ATOM 786 O O . LEU A 1 95 ? 3.196 -1.730 5.010 1.00 98.12 95 LEU A O 1
ATOM 790 N N . ILE A 1 96 ? 2.702 -3.925 4.813 1.00 98.12 96 ILE A N 1
ATOM 791 C CA . ILE A 1 96 ? 1.508 -3.965 5.648 1.00 98.12 96 ILE A CA 1
ATOM 792 C C . ILE A 1 96 ? 1.887 -4.647 6.962 1.00 98.12 96 ILE A C 1
ATOM 794 O O . ILE A 1 96 ? 2.345 -5.783 6.993 1.00 98.12 96 ILE A O 1
ATOM 798 N N . THR A 1 97 ? 1.684 -3.951 8.075 1.00 97.25 97 THR A N 1
ATOM 799 C CA . THR A 1 97 ? 1.983 -4.464 9.421 1.00 97.25 97 THR A CA 1
ATOM 800 C C . THR A 1 97 ? 0.849 -4.142 10.384 1.00 97.25 97 THR A C 1
ATOM 802 O O . THR A 1 97 ? -0.053 -3.365 10.068 1.00 97.25 97 THR A O 1
ATOM 805 N N . ASN A 1 98 ? 0.873 -4.737 11.580 1.00 95.75 98 ASN A N 1
ATOM 806 C CA . ASN A 1 98 ? -0.101 -4.464 12.645 1.00 95.75 98 ASN A CA 1
ATOM 807 C C . ASN A 1 98 ? -1.566 -4.582 12.171 1.00 95.75 98 ASN A C 1
ATOM 809 O O . ASN A 1 98 ? -2.432 -3.793 12.573 1.00 95.75 98 ASN A O 1
ATOM 813 N N . PHE A 1 99 ? -1.845 -5.522 11.262 1.00 95.38 99 PHE A N 1
ATOM 814 C CA . PHE A 1 99 ? -3.211 -5.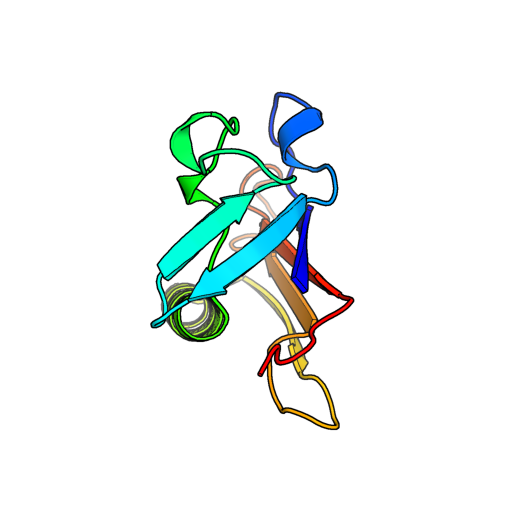816 10.857 1.00 95.38 99 PHE A CA 1
ATOM 815 C C . PHE A 1 99 ? -3.970 -6.410 12.044 1.00 95.38 99 PHE A C 1
ATOM 817 O O . PHE A 1 99 ? -3.472 -7.284 12.751 1.00 95.38 99 PHE A O 1
ATOM 824 N N . LYS A 1 100 ? -5.172 -5.894 12.280 1.00 93.31 100 LYS A N 1
ATOM 825 C CA . LYS A 1 100 ? -6.073 -6.365 13.326 1.00 93.31 100 LYS A CA 1
ATOM 826 C C . LYS A 1 100 ? -7.503 -6.085 12.903 1.00 93.31 100 LYS A C 1
ATOM 828 O O . LYS A 1 100 ? -7.785 -5.019 12.354 1.00 93.31 100 LYS A O 1
ATOM 833 N N . ILE A 1 101 ? -8.387 -7.025 13.200 1.00 89.88 101 ILE A N 1
ATOM 834 C CA . ILE A 1 101 ? -9.828 -6.848 13.052 1.00 89.88 101 ILE A CA 1
ATOM 835 C C . ILE A 1 101 ? -10.329 -6.175 14.332 1.00 89.88 101 ILE A C 1
ATOM 837 O O . ILE A 1 101 ? -9.996 -6.61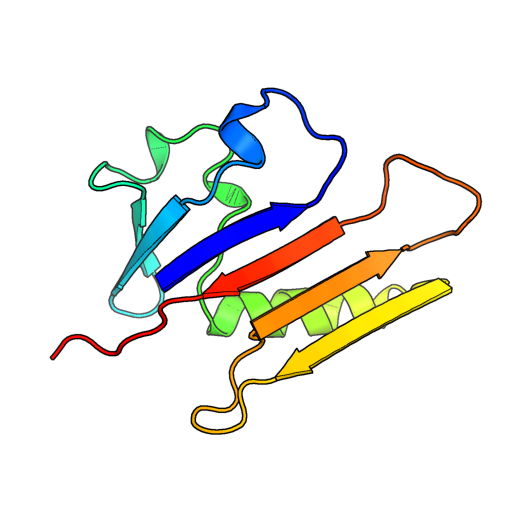2 15.435 1.00 89.88 101 ILE A O 1
ATOM 841 N N . ILE A 1 102 ? -11.071 -5.079 14.187 1.00 84.00 102 ILE A N 1
ATOM 842 C CA . ILE A 1 102 ? -11.703 -4.371 15.302 1.00 84.00 102 ILE A CA 1
ATOM 843 C C . ILE A 1 102 ? -13.190 -4.723 15.243 1.00 84.00 102 ILE A C 1
ATOM 845 O O . ILE A 1 102 ? -13.825 -4.486 14.218 1.00 84.00 102 ILE A O 1
ATOM 849 N N . ASN A 1 103 ? -13.693 -5.342 16.312 1.00 62.78 103 ASN A N 1
ATOM 850 C CA . ASN A 1 103 ? -15.109 -5.675 16.491 1.00 62.78 103 ASN A CA 1
ATOM 851 C C . ASN A 1 103 ? -15.864 -4.537 17.174 1.00 62.78 103 ASN A C 1
ATOM 853 O O . ASN A 1 103 ? -15.245 -3.871 18.038 1.00 62.78 103 ASN A O 1
#

Solvent-accessible surface area (backbone atoms only — not comparable to full-atom values): 6107 Å² total; per-residue (Å²): 54,31,42,26,42,47,58,91,61,83,59,68,75,56,48,41,76,36,46,41,42,71,55,96,90,35,76,66,25,40,73,86,35,59,37,89,80,42,78,66,44,85,77,61,71,49,75,70,52,46,52,54,49,50,53,58,47,57,74,67,62,43,72,38,72,50,76,42,60,37,91,88,80,65,48,71,31,35,38,38,40,31,55,45,98,87,5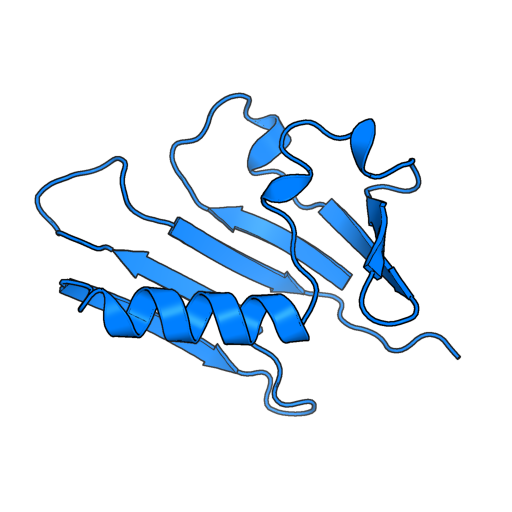1,95,77,67,40,45,28,42,41,46,42,77,72,71,88,84,133

Sequence (103 aa):
MTQKISCFCFPFEFTQPKDIQVENNLIVSIDGKNPTETIGYNSFMTIDKLFDFIESKLDEEPEFHEIEYNKEYGYPESLYFDMSKMIADEEIGYLITNFKIIN

Secondary structure (DSSP, 8-state):
-EEEEESS-SSGGGGS-EEEEEETTEEEEETTB-GGGSTTGGG---HHHHHHHHHHHHHT--SEEEEEE-TTT--EEEEEEES-TT-TT--EEEEEES-----

Organism: NCBI:txid408172

InterPro domains:
  IPR046172 Protein of unknown function DUF6174 [PF19671] (2-100)

pLDDT: mean 94.11, std 5.54, range [62.78, 98.31]

Mean predicted aligned error: 3.09 Å

Foldseek 3Di:
DWKAKDFPDPDPQNRDIWDFDADPQDTCDTNNDGLVVDDPSVVDGDQVVVVVVVVVQVVLVFPDKDWDADPPPGTTQKIWTHRDPVDRGPIIMMGDDPDDDDD

Radius of gyration: 13.8 Å; Cα contacts (8 Å, |Δi|>4): 166; chains: 1; bounding box: 33×33×33 Å